Protein AF-A0A9P6V9J3-F1 (afdb_monomer_lite)

Secondary structure (DSSP, 8-state):
-----EEE-TTSSEEEEE--SSS-SEEEEETTT--EEE-----SSTT-SS-EEEEETTTTEEEEE--TTSTT--EEEETTEEEE--S-EEEEEEEETTTTEEEEEEEE-SSSB--S-EEEETTTEEEE-

Radius of gyration: 14.27 Å; chains: 1; bounding box: 32×32×38 Å

Sequence (129 aa):
MTNFPGTASADSKNLFFFRIPGSSPVYQFSVETGNWSPATAAFTAPNVEGVGAVTDPNSDLIYIAGGYSDPAHTFLDVWNYKVAFADRTYYTSGWCKSRQSIMYWGGYSDTTRNNFLTELKPPGEWSTL

pLDDT: mean 85.16, std 9.06, range [52.28, 97.38]

Foldseek 3Di:
DADWAWDAFLVRQKIKTAQDPDPARIWIAGPVPRDIDRDPFDWPCRNAAQWHWEAQSVPRKIWTAFHDRPLQSWWITIGPDIDTHDRFYPWYWYQDPVVSWIWIAWGAHPVGTGHWIWIDNPPGDIDID

Structure (mmCIF, N/CA/C/O backbone):
data_AF-A0A9P6V9J3-F1
#
_entry.id   AF-A0A9P6V9J3-F1
#
loop_
_atom_site.group_PDB
_atom_site.id
_atom_site.type_symbol
_atom_site.label_atom_id
_atom_site.label_alt_id
_atom_site.label_comp_id
_atom_site.label_asym_id
_atom_site.label_entity_id
_atom_site.label_seq_id
_atom_site.pdbx_PDB_ins_code
_atom_site.Cartn_x
_atom_site.Cartn_y
_atom_site.Cartn_z
_atom_site.occupancy
_atom_site.B_iso_or_equiv
_atom_site.auth_seq_id
_atom_site.auth_comp_id
_atom_site.auth_asym_id
_atom_site.auth_atom_id
_atom_site.pdbx_PDB_model_num
ATOM 1 N N . MET A 1 1 ? 8.262 20.349 2.025 1.00 52.28 1 MET A N 1
ATOM 2 C CA . MET A 1 1 ? 6.916 19.846 2.369 1.00 52.28 1 MET A CA 1
ATOM 3 C C . MET A 1 1 ? 7.071 18.358 2.626 1.00 52.28 1 MET A C 1
ATOM 5 O O . MET A 1 1 ? 7.616 17.688 1.761 1.00 52.28 1 MET A O 1
ATOM 9 N N . THR A 1 2 ? 6.722 17.869 3.815 1.00 59.88 2 THR A N 1
ATOM 10 C CA . THR A 1 2 ? 6.880 16.447 4.165 1.00 59.88 2 THR A CA 1
ATOM 11 C C . THR A 1 2 ? 5.644 15.689 3.699 1.00 59.88 2 THR A C 1
ATOM 13 O O . THR A 1 2 ? 4.533 16.060 4.068 1.00 59.88 2 THR A O 1
ATOM 16 N N . ASN A 1 3 ? 5.828 14.670 2.861 1.00 67.38 3 ASN A N 1
ATOM 17 C CA . ASN A 1 3 ? 4.752 13.772 2.454 1.00 67.38 3 ASN A CA 1
ATOM 18 C C . ASN A 1 3 ? 4.601 12.670 3.513 1.00 67.38 3 ASN A C 1
ATOM 20 O O . ASN A 1 3 ? 5.582 11.985 3.814 1.00 67.38 3 ASN A O 1
ATOM 24 N N . PHE A 1 4 ? 3.395 12.525 4.062 1.00 72.31 4 PHE A N 1
ATOM 25 C CA . PHE A 1 4 ? 3.017 11.434 4.957 1.00 72.31 4 PHE A CA 1
ATOM 26 C C . PHE A 1 4 ? 2.074 10.508 4.197 1.00 72.31 4 PHE A C 1
ATOM 28 O O . PHE A 1 4 ? 0.864 10.753 4.177 1.00 72.31 4 PHE A O 1
ATOM 35 N N . PRO A 1 5 ? 2.607 9.478 3.527 1.00 80.81 5 PRO A N 1
ATOM 36 C CA . PRO A 1 5 ? 1.755 8.481 2.921 1.00 80.81 5 PRO A CA 1
ATOM 37 C C . PRO A 1 5 ? 0.912 7.819 4.006 1.00 80.81 5 PRO A C 1
ATOM 39 O O . PRO A 1 5 ? 1.336 7.676 5.158 1.00 80.81 5 PRO A O 1
ATOM 42 N N . GLY A 1 6 ? -0.297 7.433 3.627 1.00 89.31 6 GLY A N 1
ATOM 43 C CA . GLY A 1 6 ? -1.252 6.848 4.543 1.00 89.31 6 GLY A CA 1
ATOM 44 C C . GLY A 1 6 ? -2.330 6.068 3.813 1.00 89.31 6 GLY A C 1
ATOM 45 O O . GLY A 1 6 ? -2.518 6.215 2.607 1.00 89.31 6 GLY A O 1
ATOM 46 N N . THR A 1 7 ? -3.017 5.217 4.560 1.00 93.38 7 THR A N 1
ATOM 47 C CA . THR A 1 7 ? -4.152 4.417 4.087 1.00 93.38 7 THR A CA 1
ATOM 48 C C . THR A 1 7 ? -5.105 4.162 5.253 1.00 93.38 7 THR A C 1
ATOM 50 O O . THR A 1 7 ? -4.766 4.438 6.402 1.00 93.38 7 THR A O 1
ATOM 53 N N . ALA A 1 8 ? -6.299 3.646 4.982 1.00 94.25 8 ALA A N 1
ATOM 54 C CA . ALA A 1 8 ? -7.257 3.255 6.013 1.00 94.25 8 ALA A CA 1
ATOM 55 C C . ALA A 1 8 ? -7.227 1.737 6.246 1.00 94.25 8 ALA A C 1
ATOM 57 O O . ALA A 1 8 ? -6.904 0.993 5.323 1.00 94.25 8 ALA A O 1
ATOM 58 N N . SER A 1 9 ? -7.596 1.260 7.435 1.00 93.62 9 SER A N 1
ATOM 59 C CA . SER A 1 9 ? -7.974 -0.150 7.628 1.00 93.62 9 SER A CA 1
ATOM 60 C C . SER A 1 9 ? -9.138 -0.525 6.706 1.00 93.62 9 SER A C 1
ATOM 62 O O . SER A 1 9 ? -9.890 0.342 6.250 1.00 93.62 9 SER A O 1
ATOM 64 N N . ALA A 1 10 ? -9.323 -1.817 6.443 1.00 92.75 10 ALA A N 1
ATOM 65 C CA . ALA A 1 10 ? -10.403 -2.327 5.600 1.00 92.75 10 ALA A CA 1
ATOM 66 C C . ALA A 1 10 ? -11.790 -1.873 6.087 1.00 92.75 10 ALA A C 1
ATOM 68 O O . ALA A 1 10 ? -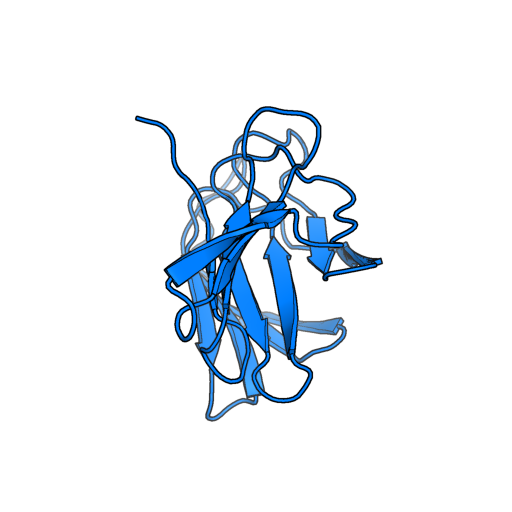12.663 -1.536 5.287 1.00 92.75 10 ALA A O 1
ATOM 69 N N . ASP A 1 11 ? -11.977 -1.797 7.406 1.00 93.88 11 ASP A N 1
ATOM 70 C CA . ASP A 1 11 ? -13.204 -1.315 8.047 1.00 93.88 11 ASP A CA 1
ATOM 71 C C . ASP A 1 11 ? -13.289 0.219 8.170 1.00 93.88 11 ASP A C 1
ATOM 73 O O . ASP A 1 11 ? -14.271 0.746 8.690 1.00 93.88 11 ASP A O 1
ATOM 77 N N . SER A 1 12 ? -12.270 0.939 7.690 1.00 94.62 12 SER A N 1
ATOM 78 C CA . SER A 1 12 ? -12.134 2.399 7.757 1.00 94.62 12 SER A CA 1
ATOM 79 C C . SER A 1 12 ? -12.169 2.995 9.171 1.00 94.62 12 SER A C 1
ATOM 81 O O . SER A 1 12 ? -12.364 4.201 9.324 1.00 94.62 12 SER A O 1
ATOM 83 N N . LYS A 1 13 ? -11.968 2.187 10.220 1.00 95.75 13 LYS A N 1
ATOM 84 C CA . LYS A 1 13 ? -11.937 2.672 11.609 1.00 95.75 13 LYS A CA 1
ATOM 85 C C . LYS A 1 13 ? -10.594 3.251 12.019 1.00 95.75 13 LYS A C 1
ATOM 87 O O . LYS A 1 13 ? -10.542 4.027 12.973 1.00 95.75 13 LYS A O 1
ATOM 92 N N . ASN A 1 14 ? -9.523 2.885 11.323 1.00 95.00 14 ASN A N 1
ATOM 93 C CA . ASN A 1 14 ? -8.180 3.365 11.598 1.00 95.00 14 ASN A CA 1
ATOM 94 C C . ASN A 1 14 ? -7.575 3.980 10.340 1.00 95.00 14 ASN A C 1
ATOM 96 O O . ASN A 1 14 ? -7.687 3.426 9.250 1.00 95.00 14 ASN A O 1
ATOM 100 N N . LEU A 1 15 ? -6.912 5.120 10.503 1.00 95.00 15 LEU A N 1
ATOM 101 C CA . LEU A 1 15 ? -6.062 5.719 9.480 1.00 95.00 15 LEU A CA 1
ATOM 102 C C . LEU A 1 15 ? -4.610 5.482 9.875 1.00 95.00 15 LEU A C 1
ATOM 104 O O . LEU A 1 15 ? -4.221 5.838 10.983 1.00 95.00 15 LEU A O 1
ATOM 108 N N . PHE A 1 16 ? -3.818 4.905 8.984 1.00 92.25 16 PHE A N 1
ATOM 109 C CA . PHE A 1 16 ? -2.400 4.646 9.189 1.00 92.25 16 PHE A CA 1
ATOM 110 C C . PHE A 1 16 ? -1.565 5.686 8.462 1.00 92.25 16 PHE A C 1
ATOM 112 O O . PHE A 1 16 ? -1.838 6.010 7.307 1.00 92.25 16 PHE A O 1
ATOM 119 N N . PHE A 1 17 ? -0.533 6.174 9.138 1.00 90.06 17 PHE A N 1
ATOM 120 C CA . PHE A 1 17 ? 0.403 7.169 8.638 1.00 90.06 17 PHE A CA 1
ATOM 121 C C . PHE A 1 17 ? 1.817 6.633 8.801 1.00 90.06 17 PHE A C 1
ATOM 123 O O . PHE A 1 17 ? 2.201 6.193 9.889 1.00 90.06 17 PHE A O 1
ATOM 130 N N . PHE A 1 18 ? 2.585 6.674 7.720 1.00 86.75 18 PHE A N 1
ATOM 131 C CA . PHE A 1 18 ? 3.930 6.109 7.660 1.00 86.75 18 PHE A CA 1
ATOM 132 C C . PHE A 1 18 ? 4.987 7.208 7.737 1.00 86.75 18 PHE A C 1
ATOM 134 O O . PHE A 1 18 ? 4.697 8.389 7.517 1.00 86.75 18 PHE A O 1
ATOM 141 N N . ARG A 1 19 ? 6.233 6.805 8.017 1.00 82.75 19 ARG A N 1
ATOM 142 C CA . ARG A 1 19 ? 7.397 7.698 8.058 1.00 82.75 19 ARG A CA 1
ATOM 143 C C . ARG A 1 19 ? 7.242 8.826 9.090 1.00 82.75 19 ARG A C 1
ATOM 145 O O . ARG A 1 19 ? 7.641 9.969 8.855 1.00 82.75 19 ARG A O 1
ATOM 152 N N . ILE A 1 20 ? 6.660 8.517 10.246 1.00 79.69 20 ILE A N 1
ATOM 153 C CA . ILE A 1 20 ? 6.623 9.462 11.364 1.00 79.69 20 ILE A CA 1
ATOM 154 C C . ILE A 1 20 ? 8.003 9.458 12.041 1.00 79.69 20 ILE A C 1
ATOM 156 O O . ILE A 1 20 ? 8.445 8.399 12.490 1.00 79.69 20 ILE A O 1
ATOM 160 N N . PRO A 1 21 ? 8.718 10.599 12.114 1.00 73.38 21 PRO A N 1
ATOM 161 C CA . PRO A 1 21 ? 10.001 10.656 12.807 1.00 73.38 21 PRO A CA 1
ATOM 162 C C . PRO A 1 21 ? 9.843 10.262 14.283 1.00 73.38 21 PRO A C 1
ATOM 164 O O . PRO A 1 21 ? 9.006 10.829 14.983 1.00 73.38 21 PRO A O 1
ATOM 167 N N . GLY A 1 22 ? 10.651 9.319 14.773 1.00 74.56 22 GLY A N 1
ATOM 168 C CA . GLY A 1 22 ? 10.611 8.879 16.170 1.00 74.56 22 GLY A CA 1
ATOM 169 C C . GLY A 1 22 ? 10.895 7.389 16.347 1.00 74.56 22 GLY A C 1
ATOM 170 O O . GLY A 1 22 ? 11.462 6.742 15.471 1.00 74.56 22 GLY A O 1
ATOM 171 N N . SER A 1 23 ? 10.504 6.846 17.504 1.00 73.69 23 SER A N 1
ATOM 172 C CA . SER A 1 23 ? 10.662 5.421 17.835 1.00 73.69 23 SER A CA 1
ATOM 173 C C . SER A 1 23 ? 9.636 4.519 17.147 1.00 73.69 23 SER A C 1
ATOM 175 O O . SER A 1 23 ? 9.862 3.319 17.031 1.00 73.69 23 SER A O 1
ATOM 177 N N . SER A 1 24 ? 8.508 5.088 16.716 1.00 80.12 24 SER A N 1
ATOM 178 C CA . SER A 1 24 ? 7.428 4.370 16.043 1.00 80.12 24 SER A CA 1
ATOM 179 C C . SER A 1 24 ? 7.317 4.863 14.605 1.00 80.12 24 SER A C 1
ATOM 181 O O . SER A 1 24 ? 6.905 6.003 14.393 1.00 80.12 24 SER A O 1
ATOM 183 N N . PRO A 1 25 ? 7.666 4.029 13.614 1.00 80.94 25 PRO A N 1
ATOM 184 C CA . PRO A 1 25 ? 7.642 4.448 12.218 1.00 80.94 25 PRO A CA 1
ATOM 185 C C . PRO A 1 25 ? 6.233 4.628 11.645 1.00 80.94 25 PRO A C 1
ATOM 187 O O . PRO A 1 25 ? 6.067 5.237 10.585 1.00 80.94 25 PRO A O 1
ATOM 190 N N . VAL A 1 26 ? 5.233 4.069 12.329 1.00 87.94 26 VAL A N 1
ATOM 191 C CA . VAL A 1 26 ? 3.834 4.071 11.913 1.00 87.94 26 VAL A CA 1
ATOM 192 C C . VAL A 1 26 ? 2.966 4.505 13.078 1.00 87.94 26 VAL A C 1
ATOM 194 O O . VAL A 1 26 ? 3.046 3.946 14.175 1.00 87.94 26 VAL A O 1
ATOM 197 N N . TYR A 1 27 ? 2.114 5.488 12.819 1.00 91.25 27 TYR A N 1
ATOM 198 C CA . TYR A 1 27 ? 1.061 5.901 13.733 1.00 91.25 27 TYR A CA 1
ATOM 199 C C . TYR A 1 27 ? -0.293 5.564 13.137 1.00 91.25 27 TYR A C 1
ATOM 201 O O . TYR A 1 27 ? -0.483 5.614 11.923 1.00 91.25 27 TYR A O 1
ATOM 209 N N . GLN A 1 28 ? -1.237 5.257 14.012 1.00 93.62 28 GLN A N 1
ATOM 210 C CA . GLN A 1 28 ? -2.634 5.102 13.661 1.00 93.62 28 GLN A CA 1
ATOM 211 C C . GLN A 1 28 ? -3.479 6.162 14.361 1.00 93.62 28 GLN A C 1
ATOM 213 O O . GLN A 1 28 ? -3.204 6.545 15.501 1.00 93.62 28 GLN A O 1
ATOM 218 N N . PHE A 1 29 ? -4.520 6.609 13.674 1.00 95.25 29 PHE A N 1
ATOM 219 C CA . PHE A 1 29 ? -5.583 7.435 14.218 1.00 95.25 29 PHE A CA 1
ATOM 220 C C . PHE A 1 29 ? -6.881 6.634 14.214 1.00 95.25 29 PHE A C 1
ATOM 222 O O . PHE A 1 29 ? -7.343 6.206 13.155 1.00 95.25 29 PHE A O 1
ATOM 229 N N . SER A 1 30 ? -7.472 6.448 15.390 1.00 97.00 30 SER A N 1
ATOM 230 C CA . SER A 1 30 ? -8.785 5.827 15.533 1.00 97.00 30 SER A CA 1
ATOM 231 C C . SER A 1 30 ? -9.869 6.850 15.209 1.00 97.00 30 SER A C 1
ATOM 233 O O . SER A 1 30 ? -10.041 7.830 15.932 1.00 97.00 30 SER A O 1
ATOM 235 N N . VAL A 1 31 ? -10.628 6.603 14.143 1.00 97.06 31 VAL A N 1
ATOM 236 C CA . VAL A 1 31 ? -11.742 7.462 13.714 1.00 97.06 31 VAL A CA 1
ATOM 237 C C . VAL A 1 31 ? -12.856 7.484 14.761 1.00 97.06 31 VAL A C 1
ATOM 239 O O . VAL A 1 31 ? -13.465 8.523 14.994 1.00 97.06 31 VAL A O 1
ATOM 242 N N . GLU A 1 32 ? -13.098 6.352 15.421 1.00 97.19 32 GLU A N 1
ATOM 243 C CA . GLU A 1 32 ? -14.143 6.212 16.439 1.00 97.19 32 GLU A CA 1
ATOM 244 C C . GLU A 1 32 ? -13.821 6.990 17.719 1.00 97.19 32 GLU A C 1
ATOM 246 O O . GLU A 1 32 ? -14.688 7.656 18.278 1.00 97.19 32 GLU A O 1
ATOM 251 N N . THR A 1 33 ? -12.57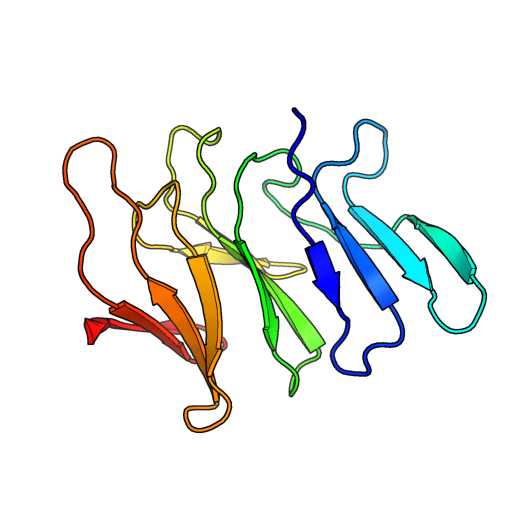1 6.918 18.184 1.00 97.31 33 THR A N 1
ATOM 252 C CA . THR A 1 33 ? -12.180 7.499 19.479 1.00 97.31 33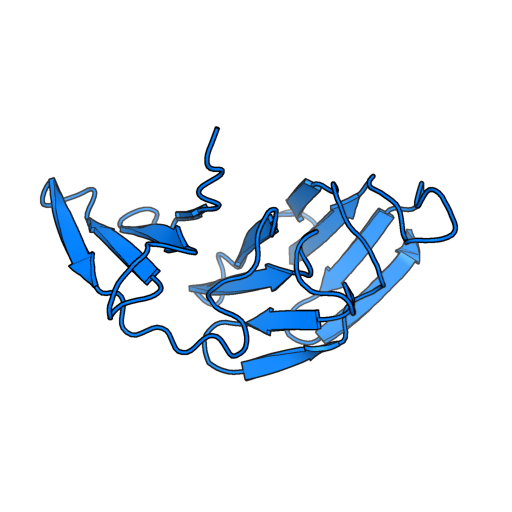 THR A CA 1
ATOM 253 C C . THR A 1 33 ? -11.480 8.851 19.362 1.00 97.31 33 THR A C 1
ATOM 255 O O . THR A 1 33 ? -11.296 9.526 20.371 1.00 97.31 33 THR A O 1
ATOM 258 N N . GLY A 1 34 ? -11.073 9.255 18.156 1.00 97.19 34 GLY A N 1
ATOM 259 C CA . GLY A 1 34 ? -10.322 10.488 17.920 1.00 97.19 34 GLY A CA 1
ATOM 260 C C . GLY A 1 34 ? -8.887 10.463 18.458 1.00 97.19 34 GLY A C 1
ATOM 261 O O . GLY A 1 34 ? -8.280 11.521 18.621 1.00 97.19 34 GLY A O 1
ATOM 262 N N . ASN A 1 35 ? -8.342 9.280 18.759 1.00 97.38 35 ASN A N 1
ATOM 263 C CA . ASN A 1 35 ? -7.044 9.134 19.412 1.00 97.38 35 ASN A CA 1
ATOM 264 C C . ASN A 1 35 ? -5.949 8.665 18.455 1.00 97.38 35 ASN A C 1
ATOM 266 O O . ASN A 1 35 ? -6.173 7.820 17.587 1.00 97.38 35 ASN A O 1
ATOM 270 N N . TRP A 1 36 ? -4.740 9.170 18.691 1.00 94.56 36 TRP A N 1
ATOM 271 C CA . TRP A 1 36 ? -3.511 8.702 18.061 1.00 94.56 36 TRP A CA 1
ATOM 272 C C . TRP A 1 36 ? -2.828 7.647 18.927 1.00 94.56 36 TRP A C 1
ATOM 274 O O . TRP A 1 36 ? -2.713 7.812 20.141 1.00 94.56 36 TRP A O 1
ATOM 284 N N . SER A 1 37 ? -2.298 6.601 18.302 1.00 93.81 37 SER A N 1
ATOM 285 C CA . SER A 1 37 ? -1.402 5.651 18.960 1.00 93.81 37 SER A CA 1
ATOM 286 C C . SER A 1 37 ? -0.345 5.136 17.980 1.00 93.81 37 SER A C 1
ATOM 288 O O . SER A 1 37 ? -0.574 5.155 16.770 1.00 93.81 37 SER A O 1
ATOM 290 N N . PRO A 1 38 ? 0.806 4.638 18.455 1.00 91.88 38 PRO A N 1
ATOM 291 C CA . PRO A 1 38 ? 1.684 3.821 17.626 1.00 91.88 38 PRO A CA 1
ATOM 292 C C . PRO A 1 38 ? 0.932 2.608 17.064 1.00 91.88 38 PRO A C 1
ATOM 294 O O . PRO A 1 38 ? 0.116 2.011 17.772 1.00 91.88 38 PRO A O 1
ATOM 297 N N . ALA A 1 39 ? 1.206 2.240 15.814 1.00 88.44 39 ALA A N 1
ATOM 298 C CA . ALA A 1 39 ? 0.739 0.978 15.247 1.00 88.44 39 ALA A CA 1
ATOM 299 C C . ALA A 1 39 ? 1.788 -0.120 15.479 1.00 88.44 39 ALA A C 1
ATOM 301 O O . ALA A 1 39 ? 2.991 0.121 15.360 1.00 88.44 39 ALA A O 1
ATOM 302 N N . THR A 1 40 ? 1.350 -1.348 15.763 1.00 79.25 40 THR A N 1
ATOM 303 C CA . THR A 1 40 ? 2.223 -2.531 15.870 1.00 79.25 40 THR A CA 1
ATOM 304 C C . THR A 1 40 ? 2.572 -3.071 14.481 1.00 79.25 40 THR A C 1
ATOM 306 O O . THR A 1 40 ? 2.252 -4.211 14.143 1.00 79.25 40 THR A O 1
ATOM 309 N N . ALA A 1 41 ? 3.170 -2.227 13.640 1.00 72.94 41 ALA A N 1
ATOM 310 C CA . ALA A 1 41 ? 3.569 -2.589 12.290 1.00 72.94 41 ALA A CA 1
ATOM 311 C C . ALA A 1 41 ? 5.080 -2.754 12.176 1.00 72.94 41 ALA A C 1
ATOM 313 O O . ALA A 1 41 ? 5.841 -1.845 12.503 1.00 72.94 41 ALA A O 1
ATOM 314 N N . ALA A 1 42 ? 5.499 -3.915 11.674 1.00 71.69 42 ALA A N 1
ATOM 315 C CA . ALA A 1 42 ? 6.866 -4.152 11.249 1.00 71.69 42 ALA A CA 1
ATOM 316 C C . ALA A 1 42 ? 6.924 -4.005 9.727 1.00 71.69 42 ALA A C 1
ATOM 318 O O . ALA A 1 42 ? 6.537 -4.910 8.988 1.00 71.69 42 ALA A O 1
ATOM 319 N N . PHE A 1 43 ? 7.385 -2.841 9.282 1.00 74.94 43 PHE A N 1
ATOM 320 C CA . PHE A 1 43 ? 7.851 -2.640 7.917 1.00 74.94 43 PHE A CA 1
ATOM 321 C C . PHE A 1 43 ? 9.371 -2.778 7.917 1.00 74.94 43 PHE A C 1
ATOM 323 O O . PHE A 1 43 ? 10.049 -2.320 8.838 1.00 74.94 43 PHE A O 1
ATOM 330 N N . THR A 1 44 ? 9.899 -3.425 6.890 1.00 73.88 44 THR A N 1
ATOM 331 C CA . THR A 1 44 ? 11.334 -3.566 6.644 1.00 73.88 44 THR A CA 1
ATOM 332 C C . THR A 1 44 ? 11.965 -2.223 6.270 1.00 73.88 44 THR A C 1
ATOM 334 O O . THR A 1 44 ? 13.121 -1.971 6.606 1.00 73.88 44 THR A O 1
ATOM 337 N N . ALA A 1 45 ? 11.214 -1.349 5.591 1.00 74.56 45 ALA A N 1
ATOM 338 C CA . ALA A 1 45 ? 11.681 -0.041 5.128 1.00 74.56 45 ALA A CA 1
ATOM 339 C C . ALA A 1 45 ? 10.728 1.104 5.542 1.00 74.56 45 ALA A C 1
ATOM 341 O O .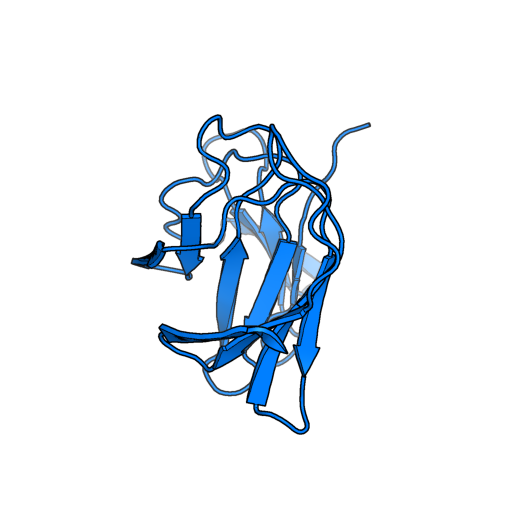 ALA A 1 45 ? 10.168 1.805 4.700 1.00 74.56 45 ALA A O 1
ATOM 342 N N . PRO A 1 46 ? 10.548 1.348 6.852 1.00 72.25 46 PRO A N 1
ATOM 343 C CA . PRO A 1 46 ? 9.520 2.261 7.353 1.00 72.25 46 PRO A CA 1
ATOM 344 C C . PRO A 1 46 ? 9.757 3.750 7.051 1.00 72.25 46 PRO A C 1
ATOM 346 O O . PRO A 1 46 ? 8.853 4.572 7.205 1.00 72.25 46 PRO A O 1
ATOM 349 N N . ASN A 1 47 ? 10.992 4.110 6.699 1.00 76.94 47 ASN A N 1
ATOM 350 C CA . ASN A 1 47 ? 11.454 5.495 6.611 1.00 76.94 47 ASN A CA 1
ATOM 351 C C . ASN A 1 47 ? 11.555 6.008 5.166 1.00 76.94 47 ASN A C 1
ATOM 353 O O . ASN A 1 47 ? 12.192 7.035 4.932 1.00 76.94 47 ASN A O 1
ATOM 357 N N . VAL A 1 48 ? 10.954 5.304 4.204 1.00 80.31 48 VAL A N 1
ATOM 358 C CA . VAL A 1 48 ? 11.047 5.655 2.784 1.00 80.31 48 VAL A CA 1
ATOM 359 C C . VAL A 1 48 ? 10.023 6.729 2.406 1.00 80.31 48 VAL A C 1
ATOM 361 O O . VAL A 1 48 ? 8.867 6.715 2.830 1.00 80.31 48 VAL A O 1
ATOM 364 N N . GLU A 1 49 ? 10.464 7.704 1.618 1.00 83.38 49 GLU A N 1
ATOM 365 C CA . GLU A 1 49 ? 9.653 8.805 1.119 1.00 83.38 49 GLU A CA 1
ATOM 366 C C . GLU A 1 49 ? 8.890 8.451 -0.151 1.00 83.38 49 GLU A C 1
ATOM 368 O O . GLU A 1 49 ? 9.379 7.714 -0.999 1.00 83.38 49 GLU A O 1
ATOM 373 N N . GLY A 1 50 ? 7.724 9.073 -0.342 1.00 79.44 50 GLY A N 1
ATOM 374 C CA . GLY A 1 50 ? 6.992 8.969 -1.606 1.00 79.44 50 GLY A CA 1
ATOM 375 C C . GLY A 1 50 ? 6.480 7.568 -1.916 1.00 79.44 50 GLY A C 1
ATOM 376 O O . GLY A 1 50 ? 6.235 7.266 -3.082 1.00 79.44 50 GLY A O 1
ATOM 377 N N . VAL A 1 51 ? 6.342 6.726 -0.893 1.00 85.31 51 VAL A N 1
ATOM 378 C CA . VAL A 1 51 ? 5.694 5.423 -1.015 1.00 85.31 51 VAL A CA 1
ATOM 379 C C . VAL A 1 51 ? 4.201 5.594 -1.291 1.00 85.31 51 VAL A C 1
ATOM 381 O O . VAL A 1 51 ? 3.565 6.518 -0.784 1.00 85.31 51 VAL A O 1
ATOM 384 N N . GLY A 1 52 ? 3.632 4.694 -2.084 1.00 86.56 52 GLY A N 1
ATOM 385 C CA . GLY A 1 52 ? 2.192 4.493 -2.189 1.00 86.56 52 GLY A CA 1
ATOM 386 C C . GLY A 1 52 ? 1.765 3.419 -1.196 1.00 86.56 52 GLY A C 1
ATOM 387 O O . GLY A 1 52 ? 2.375 2.350 -1.161 1.00 86.56 52 GLY A O 1
ATOM 388 N N . ALA A 1 53 ? 0.736 3.708 -0.398 1.00 90.06 53 ALA A N 1
ATOM 389 C CA . ALA A 1 53 ? 0.150 2.767 0.549 1.00 90.06 53 ALA A CA 1
ATOM 390 C C . ALA A 1 53 ? -1.265 2.382 0.101 1.00 90.06 53 ALA A C 1
ATOM 392 O O . ALA A 1 53 ? -2.069 3.251 -0.233 1.00 90.06 53 ALA A O 1
ATOM 393 N N . VAL A 1 54 ? -1.568 1.085 0.083 1.00 93.50 54 VAL A N 1
ATOM 394 C CA . VAL A 1 54 ? -2.886 0.552 -0.289 1.00 93.50 54 VAL A CA 1
ATOM 395 C C . VAL A 1 54 ? -3.274 -0.550 0.683 1.00 93.50 54 VAL A C 1
ATOM 397 O O . VAL A 1 54 ? -2.442 -1.377 1.042 1.00 93.50 54 VAL A O 1
ATOM 400 N N . THR A 1 55 ? -4.541 -0.580 1.080 1.00 93.56 55 THR A N 1
ATOM 401 C CA . THR A 1 55 ? -5.104 -1.655 1.903 1.00 93.56 55 THR A CA 1
ATOM 402 C C . THR A 1 55 ? -5.894 -2.617 1.025 1.00 93.56 55 THR A C 1
ATOM 404 O O . THR A 1 55 ? -6.733 -2.177 0.236 1.00 93.56 55 THR A O 1
ATOM 407 N N . ASP A 1 56 ? -5.646 -3.919 1.167 1.00 92.94 56 ASP A N 1
ATOM 408 C CA . ASP A 1 56 ? -6.533 -4.958 0.638 1.00 92.94 56 ASP A CA 1
ATOM 409 C C . ASP A 1 56 ? -7.743 -5.095 1.579 1.00 92.94 56 ASP A C 1
ATOM 411 O O . ASP A 1 56 ? -7.582 -5.538 2.720 1.00 92.94 56 ASP A O 1
ATOM 415 N N . PRO A 1 57 ? -8.961 -4.735 1.137 1.00 92.31 57 PRO A N 1
ATOM 416 C CA . PRO A 1 57 ? -10.147 -4.771 1.983 1.00 92.31 57 PRO A CA 1
ATOM 417 C C . PRO A 1 57 ? -10.589 -6.188 2.379 1.00 92.31 57 PRO A C 1
ATOM 419 O O . PRO A 1 57 ? -11.442 -6.318 3.252 1.00 92.31 57 PRO A O 1
ATOM 422 N N . ASN A 1 58 ? -10.064 -7.244 1.750 1.00 90.75 58 ASN A N 1
ATOM 423 C CA . ASN A 1 58 ? -10.443 -8.622 2.076 1.00 90.75 58 ASN A CA 1
ATOM 424 C C . ASN A 1 58 ? -9.564 -9.233 3.162 1.00 90.75 58 ASN A C 1
ATOM 426 O O . ASN A 1 58 ? -10.041 -10.054 3.942 1.00 90.75 58 ASN A O 1
ATOM 430 N N . SER A 1 59 ? -8.282 -8.870 3.184 1.00 88.69 59 SER A N 1
ATOM 431 C CA . SER A 1 59 ? -7.307 -9.422 4.126 1.00 88.69 59 SER A CA 1
ATOM 432 C C . SER A 1 59 ? -6.888 -8.436 5.215 1.00 88.69 59 SER A C 1
ATOM 434 O O . SER A 1 59 ? -6.149 -8.829 6.112 1.00 88.69 59 SER A O 1
ATOM 436 N N . ASP A 1 60 ? -7.293 -7.166 5.104 1.00 88.69 60 ASP A N 1
ATOM 437 C CA . ASP A 1 60 ? -6.848 -6.049 5.951 1.00 88.69 60 ASP A CA 1
ATOM 438 C C . ASP A 1 60 ? -5.318 -5.853 5.951 1.00 88.69 60 ASP A C 1
ATOM 440 O O . ASP A 1 60 ? -4.728 -5.281 6.865 1.00 88.69 60 ASP A O 1
ATOM 444 N N . LEU A 1 61 ? -4.646 -6.334 4.897 1.00 90.12 61 LEU A N 1
ATOM 445 C CA . LEU A 1 61 ? -3.204 -6.166 4.740 1.00 90.12 61 LEU A CA 1
ATOM 446 C C . LEU A 1 61 ? -2.910 -4.826 4.073 1.00 90.12 61 LEU A C 1
ATOM 448 O O . LEU A 1 61 ? -3.560 -4.447 3.097 1.00 90.12 61 LEU A O 1
ATOM 452 N N . ILE A 1 62 ? -1.885 -4.141 4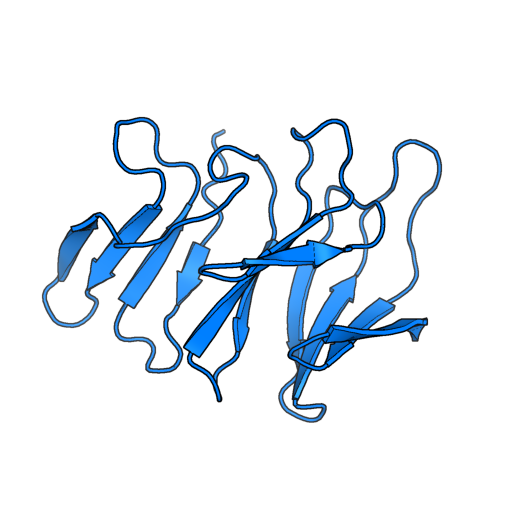.576 1.00 90.06 62 ILE A N 1
ATOM 453 C CA . ILE A 1 62 ? -1.371 -2.900 3.995 1.00 90.06 62 ILE A CA 1
ATOM 454 C C . ILE A 1 62 ? -0.128 -3.197 3.166 1.00 90.06 62 ILE A C 1
ATOM 456 O O . ILE A 1 62 ? 0.780 -3.893 3.615 1.00 90.06 62 ILE A O 1
ATOM 460 N N . TYR A 1 63 ? -0.093 -2.609 1.978 1.00 90.56 63 TYR A N 1
ATOM 461 C CA . TYR A 1 63 ? 0.931 -2.748 0.957 1.00 90.56 63 TYR A CA 1
ATOM 462 C C . TYR A 1 63 ? 1.590 -1.390 0.727 1.00 90.56 63 TYR A C 1
ATOM 464 O O . TYR A 1 63 ? 0.905 -0.433 0.368 1.00 90.56 63 TYR A O 1
ATOM 472 N N . ILE A 1 64 ? 2.904 -1.309 0.921 1.00 88.50 64 ILE A N 1
ATOM 473 C CA . ILE A 1 64 ? 3.721 -0.102 0.774 1.00 88.50 64 ILE A CA 1
ATOM 474 C C . ILE A 1 64 ? 4.809 -0.363 -0.261 1.00 88.50 64 ILE A C 1
ATOM 476 O O . ILE A 1 64 ? 5.722 -1.145 -0.007 1.00 88.50 64 ILE A O 1
ATOM 480 N N . ALA A 1 65 ? 4.740 0.278 -1.427 1.00 84.94 65 ALA A N 1
ATOM 481 C CA . ALA A 1 65 ? 5.712 0.025 -2.493 1.00 84.94 65 ALA A CA 1
ATOM 482 C C . ALA A 1 65 ? 6.782 1.128 -2.627 1.00 84.94 65 ALA A C 1
ATOM 484 O O . ALA A 1 65 ? 6.503 2.316 -2.463 1.00 84.94 65 ALA A O 1
ATOM 485 N N . GLY A 1 66 ? 8.000 0.734 -2.995 1.00 79.00 66 GLY A N 1
ATOM 486 C CA . GLY A 1 66 ? 9.094 1.578 -3.479 1.00 79.00 66 GLY A CA 1
ATOM 487 C C . GLY A 1 66 ? 9.313 2.858 -2.676 1.00 79.00 66 GLY A C 1
ATOM 488 O O . GLY A 1 66 ? 9.526 2.802 -1.473 1.00 79.00 66 GLY A O 1
ATOM 489 N N . GLY A 1 67 ? 9.250 3.996 -3.373 1.00 79.94 67 GLY A N 1
ATOM 490 C CA . GLY A 1 67 ? 9.398 5.348 -2.829 1.00 79.94 67 GLY A CA 1
ATOM 491 C C . GLY A 1 67 ? 10.747 5.980 -3.180 1.00 79.94 67 GLY A C 1
ATOM 492 O O . GLY A 1 67 ? 11.761 5.302 -3.202 1.00 79.94 67 GLY A O 1
ATOM 493 N N . TYR A 1 68 ? 10.769 7.281 -3.482 1.00 80.62 68 TYR A N 1
ATOM 494 C CA . TYR A 1 68 ? 11.896 7.966 -4.142 1.00 80.62 68 TYR A CA 1
ATOM 495 C C . TYR A 1 68 ? 13.144 8.193 -3.272 1.00 80.62 68 TYR A C 1
ATOM 497 O O . TYR A 1 68 ? 14.098 8.818 -3.729 1.00 80.62 68 TYR A O 1
ATOM 505 N N . SER A 1 69 ? 13.135 7.777 -2.004 1.00 80.69 69 SER A N 1
ATOM 506 C CA . SER A 1 69 ? 14.302 7.907 -1.121 1.00 80.69 69 SER A CA 1
ATOM 507 C C . SER A 1 69 ? 15.012 6.589 -0.828 1.00 80.69 69 SER A C 1
ATOM 509 O O . SER A 1 69 ? 16.001 6.602 -0.098 1.00 80.69 69 SER A O 1
ATOM 511 N N . ASP A 1 70 ? 14.492 5.462 -1.313 1.00 79.44 70 ASP A N 1
ATOM 512 C CA . ASP A 1 70 ? 15.190 4.180 -1.257 1.00 79.44 70 ASP A CA 1
ATOM 513 C C . ASP A 1 70 ? 15.985 3.995 -2.549 1.00 79.44 70 ASP A C 1
ATOM 515 O O . ASP A 1 70 ? 15.353 3.796 -3.569 1.00 79.44 70 ASP A O 1
ATOM 519 N N . PRO A 1 71 ? 17.325 3.973 -2.559 1.00 73.12 71 PRO A N 1
ATOM 520 C CA . PRO A 1 71 ? 18.102 3.921 -3.801 1.00 73.12 71 PRO A CA 1
ATOM 521 C C . PRO A 1 71 ? 17.756 2.762 -4.746 1.00 73.12 71 PRO A C 1
ATOM 523 O O . PRO A 1 71 ? 18.099 2.816 -5.921 1.00 73.12 71 PRO A O 1
ATOM 526 N N . ALA A 1 72 ? 17.148 1.689 -4.232 1.00 73.19 72 ALA A N 1
ATOM 527 C CA . ALA A 1 72 ? 16.786 0.530 -5.027 1.00 73.19 72 ALA A CA 1
ATOM 528 C C . ALA A 1 72 ? 15.395 0.631 -5.667 1.00 73.19 72 ALA A C 1
ATOM 530 O O . ALA A 1 72 ? 15.171 -0.090 -6.631 1.00 73.19 72 ALA A O 1
ATOM 531 N N . HIS A 1 73 ? 14.461 1.429 -5.133 1.00 73.69 73 HIS A N 1
ATOM 532 C CA . HIS A 1 73 ? 13.095 1.645 -5.650 1.00 73.69 73 HIS A CA 1
ATOM 533 C C . HIS A 1 73 ? 12.275 0.369 -5.994 1.00 73.69 73 HIS A C 1
ATOM 535 O O . HIS A 1 73 ? 11.254 0.446 -6.678 1.00 73.69 73 HIS A O 1
ATOM 541 N N . THR A 1 74 ? 12.692 -0.817 -5.535 1.00 77.31 74 THR A N 1
ATOM 542 C CA . THR A 1 74 ? 12.298 -2.139 -6.091 1.00 77.31 74 THR A CA 1
ATOM 543 C C . THR A 1 74 ? 11.646 -3.066 -5.068 1.00 77.31 74 THR A C 1
ATOM 545 O O . THR A 1 74 ? 11.569 -4.283 -5.258 1.00 77.31 74 THR A O 1
ATOM 548 N N . PHE A 1 75 ? 11.161 -2.527 -3.951 1.00 79.38 75 PHE A N 1
ATOM 549 C CA . PHE A 1 75 ? 10.500 -3.339 -2.933 1.00 79.38 75 PHE A CA 1
ATOM 550 C C . PHE A 1 75 ? 9.010 -3.059 -2.798 1.00 79.38 75 PHE A C 1
ATOM 552 O O . PHE A 1 75 ? 8.537 -1.961 -3.064 1.00 79.38 75 PHE A O 1
ATOM 559 N N . LEU A 1 76 ? 8.279 -4.067 -2.338 1.00 80.44 76 LEU A N 1
ATOM 560 C CA . LEU A 1 76 ? 6.939 -3.935 -1.800 1.00 80.44 76 LEU A CA 1
ATOM 561 C C . LEU A 1 76 ? 6.967 -4.512 -0.388 1.00 80.44 76 LEU A C 1
ATOM 563 O O . LEU A 1 76 ? 7.225 -5.697 -0.187 1.00 80.44 76 LEU A O 1
ATOM 567 N N . ASP A 1 77 ? 6.751 -3.656 0.595 1.00 78.69 77 ASP A N 1
ATOM 568 C CA . ASP A 1 77 ? 6.618 -4.039 1.990 1.00 78.69 77 ASP A CA 1
ATOM 569 C C . ASP A 1 77 ? 5.136 -4.283 2.263 1.00 78.69 77 ASP A C 1
ATOM 571 O O . ASP A 1 77 ? 4.299 -3.399 2.083 1.00 78.69 77 ASP A O 1
ATOM 575 N N . VAL A 1 78 ? 4.797 -5.499 2.654 1.00 80.69 78 VAL A N 1
ATOM 576 C CA . VAL A 1 78 ? 3.473 -5.841 3.161 1.00 80.69 78 VAL A CA 1
ATOM 577 C C . VAL A 1 78 ? 3.573 -5.793 4.674 1.00 80.69 78 VAL A C 1
ATOM 579 O O . VAL A 1 78 ? 4.607 -6.132 5.248 1.00 80.69 78 VAL A O 1
ATOM 582 N N . TRP A 1 79 ? 2.520 -5.361 5.356 1.00 79.44 79 TRP A N 1
ATOM 583 C CA . TRP A 1 79 ? 2.511 -5.373 6.813 1.00 79.44 79 TRP A CA 1
ATOM 584 C C . TRP A 1 79 ? 2.906 -6.777 7.325 1.00 79.44 79 TRP A C 1
ATOM 586 O O . TRP A 1 79 ? 2.157 -7.739 7.160 1.00 79.44 79 TRP A O 1
ATOM 596 N N . ASN A 1 80 ? 4.087 -6.865 7.961 1.00 64.94 80 ASN A N 1
ATOM 597 C CA . ASN A 1 80 ? 4.757 -8.061 8.501 1.00 64.94 80 ASN A CA 1
ATOM 598 C C . ASN A 1 80 ? 5.603 -8.930 7.536 1.00 64.94 80 ASN A C 1
ATOM 600 O O . ASN A 1 80 ? 6.199 -9.894 8.019 1.00 64.94 80 ASN A O 1
ATOM 604 N N . TYR A 1 81 ? 5.717 -8.641 6.229 1.00 64.44 81 TYR A N 1
ATOM 605 C CA . TYR A 1 81 ? 6.651 -9.345 5.320 1.00 64.44 81 TYR A CA 1
ATOM 606 C C . TYR A 1 81 ? 6.920 -8.597 3.995 1.00 64.44 81 TYR A C 1
ATOM 608 O O . TYR A 1 81 ? 6.121 -7.787 3.549 1.00 64.44 81 TYR A O 1
ATOM 616 N N . LYS A 1 82 ? 8.031 -8.901 3.307 1.00 71.19 82 LYS A N 1
ATOM 617 C CA . LYS A 1 82 ? 8.480 -8.194 2.087 1.00 71.19 82 LYS A CA 1
ATOM 618 C C . LYS A 1 82 ? 8.346 -9.051 0.822 1.00 71.19 82 LYS A C 1
ATOM 620 O O . LYS A 1 82 ? 8.683 -10.233 0.845 1.00 71.19 82 LYS A O 1
ATOM 625 N N . VAL A 1 83 ? 7.950 -8.441 -0.296 1.00 74.94 83 VAL A N 1
ATOM 626 C CA . VAL A 1 83 ? 7.953 -9.040 -1.645 1.00 74.94 83 VAL A CA 1
ATOM 627 C C . VAL A 1 83 ? 8.621 -8.106 -2.671 1.00 74.94 83 VAL A C 1
ATOM 629 O O . VAL A 1 83 ? 8.879 -6.932 -2.397 1.00 74.94 83 VAL A O 1
ATOM 632 N N . ALA A 1 84 ? 8.974 -8.633 -3.846 1.00 78.19 84 ALA A N 1
ATOM 633 C CA . ALA A 1 84 ? 9.610 -7.850 -4.911 1.00 78.19 84 ALA A CA 1
ATOM 634 C C . ALA A 1 84 ? 8.617 -6.884 -5.583 1.00 78.19 84 ALA A C 1
ATOM 636 O O . ALA A 1 84 ? 7.434 -7.203 -5.715 1.00 78.19 84 ALA A O 1
ATOM 637 N N . PHE A 1 85 ? 9.117 -5.733 -6.038 1.00 79.44 85 PHE A N 1
ATOM 638 C CA . PHE A 1 85 ? 8.363 -4.711 -6.763 1.00 79.44 85 PHE A CA 1
ATOM 639 C C . PHE A 1 85 ? 9.137 -4.237 -7.993 1.00 79.44 85 PHE A C 1
ATOM 641 O O . PHE A 1 85 ? 10.368 -4.266 -8.018 1.00 79.44 85 PHE A O 1
ATOM 648 N N . ALA A 1 86 ? 8.417 -3.793 -9.020 1.00 77.06 86 ALA A N 1
ATOM 649 C CA . ALA A 1 86 ? 9.041 -3.195 -10.193 1.00 77.06 86 ALA A CA 1
ATOM 650 C C . ALA A 1 86 ? 9.665 -1.838 -9.833 1.00 77.06 86 ALA A C 1
ATOM 652 O O . ALA A 1 86 ? 9.007 -1.024 -9.191 1.00 77.06 86 ALA A O 1
ATOM 653 N N . ASP A 1 87 ? 10.899 -1.590 -10.282 1.00 80.31 87 ASP A N 1
ATOM 654 C CA . ASP A 1 87 ? 11.611 -0.319 -10.079 1.00 80.31 87 ASP A CA 1
ATOM 655 C C . ASP A 1 87 ? 10.749 0.878 -10.504 1.00 80.31 87 ASP A C 1
ATOM 657 O O . ASP A 1 87 ? 10.438 1.050 -11.695 1.00 80.31 87 ASP A O 1
ATOM 661 N N . ARG A 1 88 ? 10.315 1.678 -9.521 1.00 84.06 88 ARG A N 1
ATOM 662 C CA . ARG A 1 88 ? 9.444 2.825 -9.771 1.00 84.06 88 ARG A CA 1
ATOM 663 C C . ARG A 1 88 ? 9.437 3.852 -8.637 1.00 84.06 88 ARG A C 1
ATOM 665 O O . ARG A 1 88 ? 9.245 3.535 -7.465 1.00 84.06 88 ARG A O 1
ATOM 672 N N . THR A 1 89 ? 9.468 5.122 -9.031 1.00 83.44 89 THR A N 1
ATOM 673 C CA . THR A 1 89 ? 9.284 6.300 -8.172 1.00 83.44 89 THR A CA 1
ATOM 674 C C . THR A 1 89 ? 8.203 7.232 -8.719 1.00 83.44 89 THR A C 1
ATOM 676 O O . THR A 1 89 ? 7.825 7.131 -9.886 1.00 83.44 89 THR A O 1
ATOM 679 N N . TYR A 1 90 ? 7.677 8.127 -7.869 1.00 84.81 90 TYR A N 1
ATOM 680 C CA . TYR A 1 90 ? 6.665 9.143 -8.224 1.00 84.81 90 TYR A CA 1
ATOM 681 C C . TYR A 1 90 ? 5.443 8.584 -8.967 1.00 84.81 90 TYR A C 1
ATOM 683 O O . TYR A 1 90 ? 4.908 9.194 -9.896 1.00 84.81 90 TYR A O 1
ATOM 691 N N . TYR A 1 91 ? 5.023 7.390 -8.570 1.00 88.31 91 TYR A N 1
ATOM 692 C CA . TYR A 1 91 ? 3.866 6.705 -9.117 1.00 88.31 91 TYR A CA 1
ATOM 693 C C . TYR A 1 91 ? 2.636 6.962 -8.250 1.00 88.31 91 TYR A C 1
ATOM 695 O O . TYR A 1 91 ? 2.700 7.607 -7.202 1.00 88.31 91 TYR A O 1
ATOM 703 N N . THR A 1 92 ? 1.502 6.430 -8.682 1.00 90.19 92 THR A N 1
ATOM 704 C CA . THR A 1 92 ? 0.318 6.344 -7.836 1.00 90.19 92 THR A CA 1
ATOM 705 C C . THR A 1 92 ? -0.229 4.921 -7.841 1.00 90.19 92 THR A C 1
ATOM 707 O O . THR A 1 92 ? 0.091 4.120 -8.728 1.00 90.19 92 THR A O 1
ATOM 710 N N . SER A 1 93 ? -1.015 4.597 -6.822 1.00 92.56 93 SER A N 1
ATOM 711 C CA . SER A 1 93 ? -1.535 3.253 -6.615 1.00 92.56 93 SER A CA 1
ATOM 712 C C . SER A 1 93 ? -2.938 3.265 -6.033 1.00 92.56 93 SER A C 1
ATOM 714 O O . SER A 1 93 ? -3.343 4.225 -5.381 1.00 92.56 93 SER A O 1
ATOM 716 N N . GLY A 1 94 ? -3.674 2.175 -6.230 1.00 94.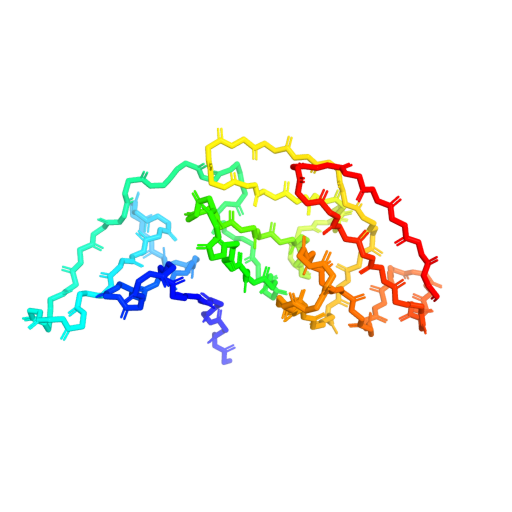06 94 GLY A N 1
ATOM 717 C CA . GLY A 1 94 ? -5.011 2.033 -5.667 1.00 94.06 94 GLY A CA 1
ATOM 718 C C . GLY A 1 94 ? -5.566 0.622 -5.786 1.00 94.06 94 GLY A C 1
ATOM 719 O O . GLY A 1 94 ? -5.127 -0.170 -6.618 1.00 94.06 94 GLY A O 1
ATOM 720 N N . TRP A 1 95 ? -6.554 0.320 -4.948 1.00 95.12 95 TRP A N 1
ATOM 721 C CA . TRP A 1 95 ? -7.275 -0.947 -4.989 1.00 95.12 95 TRP A CA 1
ATOM 722 C C . TRP A 1 95 ? -8.285 -0.983 -6.145 1.00 95.12 95 TRP A C 1
ATOM 724 O O . TRP A 1 95 ? -9.165 -0.125 -6.254 1.00 95.12 95 TRP A O 1
ATOM 734 N N . CYS A 1 96 ? -8.206 -2.009 -6.989 1.00 96.00 96 CYS A N 1
ATOM 735 C CA . CYS A 1 96 ? -9.162 -2.289 -8.050 1.00 96.00 96 CYS A CA 1
ATOM 736 C C . CYS A 1 96 ? -10.195 -3.319 -7.581 1.00 96.00 96 CYS A C 1
ATOM 738 O O . CYS A 1 96 ? -9.981 -4.530 -7.642 1.00 96.00 96 CYS A O 1
ATOM 740 N N . LYS A 1 97 ? -11.373 -2.842 -7.161 1.00 94.75 97 LYS A N 1
ATOM 741 C CA . LYS A 1 97 ? -12.436 -3.706 -6.622 1.00 94.75 97 LYS A CA 1
ATOM 742 C C . LYS A 1 97 ? -12.915 -4.786 -7.598 1.00 94.75 97 LYS A C 1
ATOM 744 O O . LYS A 1 97 ? -13.210 -5.892 -7.166 1.00 94.75 97 LYS A O 1
ATOM 749 N N . SER A 1 98 ? -13.019 -4.503 -8.894 1.00 96.19 98 SER A N 1
ATOM 750 C CA . SER A 1 98 ? -13.504 -5.501 -9.863 1.00 96.19 98 SER A CA 1
ATOM 751 C C . SER A 1 98 ? -12.506 -6.633 -10.106 1.00 96.19 98 SER A C 1
ATOM 753 O O . SER A 1 98 ? -12.916 -7.727 -10.482 1.00 96.19 98 SER A O 1
ATOM 755 N N . ARG A 1 99 ? -11.214 -6.377 -9.887 1.00 95.19 99 ARG A N 1
ATOM 756 C CA . ARG A 1 99 ? -10.128 -7.333 -10.135 1.00 95.19 99 ARG A CA 1
ATOM 757 C C . ARG A 1 99 ? -9.541 -7.929 -8.861 1.00 95.19 99 ARG A C 1
ATOM 759 O O . ARG A 1 99 ? -8.795 -8.894 -8.955 1.00 95.19 99 ARG A O 1
ATOM 766 N N . GLN A 1 100 ? -9.926 -7.389 -7.701 1.00 95.19 100 GLN A N 1
ATOM 767 C CA . GLN A 1 100 ? -9.421 -7.793 -6.390 1.00 95.19 100 GLN A CA 1
ATOM 768 C C . GLN A 1 100 ? -7.890 -7.702 -6.339 1.00 95.19 100 GLN A C 1
ATOM 770 O O . GLN A 1 100 ? -7.196 -8.656 -5.997 1.00 95.19 100 GLN A O 1
ATOM 775 N N . SER A 1 101 ? -7.366 -6.557 -6.770 1.00 95.31 101 SER A N 1
ATOM 776 C CA . SER A 1 101 ? -5.938 -6.360 -6.994 1.00 95.31 101 SER A CA 1
ATOM 777 C C . SER A 1 101 ? -5.506 -4.924 -6.728 1.00 95.31 101 SER A C 1
ATOM 779 O O . SER A 1 101 ? -6.325 -4.004 -6.680 1.00 95.31 101 SER A O 1
ATOM 781 N N . ILE A 1 102 ? -4.202 -4.724 -6.569 1.00 94.81 102 ILE A N 1
ATOM 782 C CA . ILE A 1 102 ? -3.584 -3.408 -6.440 1.00 94.81 102 ILE A CA 1
ATOM 783 C C . ILE A 1 102 ? -3.040 -2.994 -7.798 1.00 94.81 102 ILE A C 1
ATOM 785 O O . ILE A 1 102 ? -2.305 -3.737 -8.445 1.00 94.81 102 ILE A O 1
ATOM 789 N N . MET A 1 103 ? -3.391 -1.784 -8.205 1.00 94.81 103 MET A N 1
ATOM 790 C CA . MET A 1 103 ? -2.925 -1.163 -9.433 1.00 94.81 103 MET A CA 1
ATOM 791 C C . MET A 1 103 ? -1.835 -0.153 -9.116 1.00 94.81 103 MET A C 1
ATOM 793 O O . MET A 1 103 ? -1.990 0.639 -8.189 1.00 94.81 103 MET A O 1
ATOM 797 N N . TYR A 1 104 ? -0.778 -0.142 -9.922 1.00 92.19 104 TYR A N 1
ATOM 798 C CA . TYR A 1 104 ? 0.311 0.829 -9.880 1.00 92.19 104 TYR A CA 1
ATOM 799 C C . TYR A 1 104 ? 0.492 1.443 -11.266 1.00 92.19 104 TYR A C 1
ATOM 801 O O . TYR A 1 104 ? 0.735 0.728 -12.242 1.00 92.19 104 TYR A O 1
ATOM 809 N N . TRP A 1 105 ? 0.442 2.769 -11.380 1.00 92.25 105 TRP A N 1
ATOM 810 C CA . TRP A 1 105 ? 0.592 3.450 -12.671 1.00 92.25 105 TRP A CA 1
ATOM 811 C C . TRP A 1 105 ? 1.346 4.772 -12.571 1.00 92.25 105 TRP A C 1
ATOM 813 O O . TRP A 1 105 ? 1.470 5.375 -11.502 1.00 92.25 105 TRP A O 1
ATOM 823 N N . GLY A 1 106 ? 1.860 5.206 -13.722 1.00 89.50 106 GLY A N 1
ATOM 824 C CA . GLY A 1 106 ? 2.723 6.374 -13.835 1.00 89.50 106 GLY A CA 1
ATOM 825 C C . GLY A 1 106 ? 4.095 6.159 -13.198 1.00 89.50 106 GLY A C 1
ATOM 826 O O . GLY A 1 106 ? 4.531 5.030 -12.969 1.00 89.50 106 GLY A O 1
ATOM 827 N N . GLY A 1 107 ? 4.762 7.271 -12.898 1.00 87.38 107 GLY A N 1
ATOM 828 C CA . GLY A 1 107 ? 6.104 7.267 -12.332 1.00 87.38 107 GLY A CA 1
ATOM 829 C C . GLY A 1 107 ? 7.211 6.984 -13.346 1.00 87.38 107 GLY A C 1
ATOM 830 O O . GLY A 1 107 ? 7.015 6.977 -14.566 1.00 87.38 107 GLY A O 1
ATOM 831 N N . TYR A 1 108 ? 8.413 6.790 -12.826 1.00 84.38 108 TYR A N 1
ATOM 832 C CA . TYR A 1 108 ? 9.610 6.504 -13.610 1.00 84.38 108 TYR A CA 1
ATOM 833 C C . TYR A 1 108 ? 10.602 5.676 -12.794 1.00 84.38 108 TYR A C 1
ATOM 835 O O . TYR A 1 108 ? 10.583 5.714 -11.565 1.00 84.38 108 TYR A O 1
ATOM 843 N N . SER A 1 109 ? 11.435 4.904 -13.484 1.00 81.50 109 SER A N 1
ATOM 844 C CA . SER A 1 109 ? 12.684 4.383 -12.928 1.00 81.50 109 SER A CA 1
ATOM 845 C C . SER A 1 109 ? 13.795 5.419 -13.103 1.00 81.50 109 SER A C 1
ATOM 847 O O . SER A 1 109 ? 13.603 6.443 -13.768 1.00 81.50 109 SER A O 1
ATOM 849 N N . ASP A 1 110 ? 14.988 5.126 -12.590 1.00 73.00 110 ASP A N 1
ATOM 850 C CA . ASP A 1 110 ? 16.170 5.985 -12.754 1.00 73.00 110 ASP A CA 1
ATOM 851 C C . ASP A 1 110 ? 16.548 6.233 -14.225 1.00 73.00 110 ASP A C 1
ATOM 853 O O . ASP A 1 110 ? 17.256 7.188 -14.547 1.00 73.00 110 ASP A O 1
ATOM 857 N N . THR A 1 111 ? 16.080 5.378 -15.139 1.00 73.19 111 THR A N 1
ATOM 858 C CA . THR A 1 111 ? 16.504 5.377 -16.545 1.00 73.19 111 THR A CA 1
ATOM 859 C C . THR A 1 111 ? 15.360 5.493 -17.546 1.00 73.19 111 THR A C 1
ATOM 861 O O . THR A 1 111 ? 15.615 5.743 -18.725 1.00 73.19 111 THR A O 1
ATOM 864 N N . THR A 1 112 ? 14.094 5.297 -17.158 1.00 78.44 112 THR A N 1
ATOM 865 C CA . THR A 1 112 ? 12.976 5.262 -18.117 1.00 78.44 112 THR A CA 1
ATOM 866 C C . THR A 1 112 ? 11.656 5.702 -17.485 1.00 78.44 112 THR A C 1
ATOM 868 O O . THR A 1 112 ? 11.350 5.401 -16.333 1.00 78.44 112 THR A O 1
ATOM 871 N N . ARG A 1 113 ? 10.818 6.406 -18.258 1.00 76.00 113 ARG A N 1
ATOM 872 C CA . ARG A 1 113 ? 9.428 6.656 -17.852 1.00 76.00 113 ARG A CA 1
ATOM 873 C C . ARG A 1 113 ? 8.639 5.353 -17.907 1.00 76.00 113 ARG A C 1
ATOM 875 O O . ARG A 1 113 ? 8.569 4.728 -18.961 1.00 76.00 113 ARG A O 1
ATOM 882 N N . ASN A 1 114 ? 7.987 5.004 -16.804 1.00 75.06 114 ASN A N 1
ATOM 883 C CA . ASN A 1 114 ? 7.127 3.833 -16.732 1.00 75.06 114 ASN A CA 1
ATOM 884 C C . ASN A 1 114 ? 5.693 4.263 -17.056 1.00 75.06 114 ASN A C 1
ATOM 886 O O . ASN A 1 114 ? 4.989 4.833 -16.226 1.00 75.06 114 ASN A O 1
ATOM 890 N N . ASN A 1 115 ? 5.263 4.023 -18.294 1.00 78.31 115 ASN A N 1
ATOM 891 C CA . ASN A 1 115 ? 3.918 4.356 -18.776 1.00 78.31 115 ASN A CA 1
ATOM 892 C C . ASN A 1 115 ? 2.968 3.147 -18.832 1.00 78.31 115 ASN A C 1
ATOM 894 O O . ASN A 1 115 ? 1.885 3.258 -19.398 1.00 78.31 115 ASN A O 1
ATOM 898 N N . PHE A 1 116 ? 3.362 2.011 -18.255 1.00 85.12 116 PHE A N 1
ATOM 899 C CA . PHE A 1 116 ? 2.552 0.798 -18.184 1.00 85.12 116 PHE A CA 1
ATOM 900 C C . PHE A 1 116 ? 1.866 0.647 -16.821 1.00 85.12 116 PHE A C 1
ATOM 902 O O . PHE A 1 116 ? 2.385 1.072 -15.778 1.00 85.12 116 PHE A O 1
ATOM 909 N N . LEU A 1 117 ? 0.694 0.015 -16.838 1.00 90.56 117 LEU A N 1
ATOM 910 C CA . LEU A 1 117 ? -0.058 -0.342 -15.644 1.00 90.56 117 LEU A CA 1
ATOM 911 C C . LEU A 1 117 ? 0.480 -1.671 -15.107 1.00 90.56 117 LEU A C 1
ATOM 913 O O . LEU A 1 117 ? 0.552 -2.658 -15.833 1.00 90.56 117 LEU A O 1
ATOM 917 N N . THR A 1 118 ? 0.864 -1.698 -13.836 1.00 91.62 118 THR A N 1
ATOM 918 C CA . THR A 1 118 ? 1.280 -2.926 -13.152 1.00 91.62 118 THR A CA 1
ATOM 919 C C . THR A 1 118 ? 0.205 -3.319 -12.154 1.00 91.62 118 THR A C 1
ATOM 921 O O . THR A 1 118 ? -0.255 -2.488 -11.373 1.00 91.62 118 THR A O 1
ATOM 924 N N . GLU A 1 119 ? -0.185 -4.584 -12.178 1.00 93.94 119 GLU A N 1
ATOM 925 C CA . GLU A 1 119 ? -1.173 -5.170 -11.287 1.00 93.94 119 GLU A CA 1
ATOM 926 C C . GLU A 1 119 ? -0.502 -6.187 -10.361 1.00 93.94 119 GLU A C 1
ATOM 928 O O . GLU A 1 119 ? 0.209 -7.077 -10.827 1.00 93.94 119 GLU A O 1
ATOM 933 N N . LEU A 1 120 ? -0.791 -6.083 -9.066 1.00 92.50 120 LEU A N 1
ATOM 934 C CA . LEU A 1 120 ? -0.553 -7.126 -8.077 1.00 92.50 120 LEU A CA 1
ATOM 935 C C . LEU A 1 120 ? -1.889 -7.732 -7.670 1.00 92.50 120 LEU A C 1
ATOM 937 O O . LEU A 1 120 ? -2.704 -7.051 -7.052 1.00 92.50 120 LEU A O 1
ATOM 941 N N . LYS A 1 121 ? -2.091 -9.019 -7.931 1.00 92.81 121 LYS A N 1
ATOM 942 C CA . LYS A 1 121 ? -3.115 -9.803 -7.241 1.00 92.81 121 LYS A CA 1
ATOM 943 C C . LYS A 1 121 ? -2.511 -10.353 -5.945 1.00 92.81 121 LYS A C 1
ATOM 945 O O . LYS A 1 121 ? -1.559 -11.144 -6.004 1.00 92.81 121 LYS A O 1
ATOM 950 N N . PRO A 1 122 ? -3.019 -9.938 -4.775 1.00 88.88 122 PRO A N 1
ATOM 951 C CA . PRO A 1 122 ? -2.568 -10.471 -3.503 1.00 88.88 122 PRO A CA 1
ATOM 952 C C . PRO A 1 122 ? -2.607 -12.006 -3.434 1.00 88.88 122 PRO A C 1
ATOM 954 O O . PRO A 1 122 ? -3.524 -12.622 -3.979 1.00 88.88 122 PRO A O 1
ATOM 957 N N . PRO A 1 123 ? -1.638 -12.636 -2.745 1.00 80.94 123 PRO A N 1
ATOM 958 C CA . PRO A 1 123 ? -0.524 -12.002 -2.036 1.00 80.94 123 PRO A CA 1
ATOM 959 C C . PRO A 1 123 ? 0.745 -11.780 -2.889 1.00 80.94 123 PRO A C 1
ATOM 961 O O . PRO A 1 123 ? 1.763 -11.384 -2.324 1.00 80.94 123 PRO A O 1
ATOM 964 N N . GLY A 1 124 ? 0.752 -12.040 -4.207 1.00 83.44 124 GLY A N 1
ATOM 965 C CA . GLY A 1 124 ? 2.024 -12.012 -4.954 1.00 83.44 124 GLY A CA 1
ATOM 966 C C . GLY A 1 124 ? 2.019 -12.247 -6.469 1.00 83.44 124 GLY A C 1
ATOM 967 O O . GLY A 1 124 ? 3.104 -12.339 -7.040 1.00 83.44 124 GLY A O 1
ATOM 968 N N . GLU A 1 125 ? 0.870 -12.376 -7.140 1.00 90.25 125 GLU A N 1
ATOM 969 C CA . GLU A 1 125 ? 0.845 -12.576 -8.599 1.00 90.25 125 GLU A CA 1
ATOM 970 C C . GLU A 1 125 ? 0.914 -11.220 -9.318 1.00 90.25 125 GLU A C 1
ATOM 972 O O . GLU A 1 125 ? 0.009 -10.394 -9.200 1.00 90.25 125 GLU A O 1
ATOM 977 N N . TRP A 1 126 ? 1.992 -11.002 -10.074 1.00 90.50 126 TRP A N 1
ATOM 978 C CA . TRP A 1 126 ? 2.237 -9.770 -10.823 1.00 90.50 126 TRP A CA 1
ATOM 979 C C . TRP A 1 126 ? 1.854 -9.905 -12.296 1.00 90.50 126 TRP A C 1
ATOM 981 O O . TRP A 1 126 ? 2.147 -10.916 -12.935 1.00 90.50 126 TRP A O 1
ATOM 991 N N . SER A 1 127 ? 1.274 -8.850 -12.864 1.00 92.81 127 SER A N 1
ATOM 992 C CA . SER A 1 127 ? 1.085 -8.724 -14.311 1.00 92.81 127 SER A CA 1
ATOM 993 C C . SER A 1 127 ? 1.227 -7.275 -14.784 1.00 92.81 127 SER A C 1
ATOM 995 O O . SER A 1 127 ? 1.091 -6.333 -14.002 1.00 92.81 127 SER A O 1
ATOM 997 N N . THR A 1 128 ? 1.522 -7.101 -16.071 1.00 91.44 128 THR A N 1
ATOM 998 C CA . THR A 1 128 ? 1.521 -5.800 -16.753 1.00 91.44 128 THR A CA 1
ATOM 999 C C . THR A 1 128 ? 0.347 -5.773 -17.722 1.00 91.44 128 THR A C 1
ATOM 1001 O O . THR A 1 128 ? 0.148 -6.744 -18.455 1.00 91.44 128 THR A O 1
ATOM 1004 N N . LEU A 1 129 ? -0.421 -4.683 -17.703 1.00 88.88 129 LEU A N 1
ATOM 1005 C CA . LEU A 1 129 ? -1.606 -4.460 -18.537 1.00 88.88 129 LEU A CA 1
ATOM 1006 C C . LEU A 1 129 ? -1.338 -3.413 -19.622 1.00 88.88 129 LEU A C 1
ATOM 1008 O O . LEU A 1 129 ? -0.603 -2.436 -19.334 1.00 88.88 129 LEU A O 1
#